Protein AF-A0A9P6NUN1-F1 (afdb_monomer_lite)

Sequence (145 aa):
MMLKIWYSKTQLQSEYQALCKEKAPLELRYNDKLDLITSLHKQALKLEKTLENFQSHLTNYAKAHPDQTQPLNITYNQLLKIEFDDPFWNDGVFTNNQEPWAIDLDTQHGMRQLAFLDRTHEEVHCLGWEARRSMRWAIASHMAL

Radius of gyration: 21.33 Å; chains: 1; bounding box: 52×23×65 Å

Structure (mmCIF, N/CA/C/O backbone):
data_AF-A0A9P6NUN1-F1
#
_entry.id   AF-A0A9P6NUN1-F1
#
loop_
_atom_site.group_PDB
_atom_site.id
_atom_site.type_symbol
_atom_site.label_atom_id
_atom_site.label_alt_id
_atom_site.label_comp_id
_atom_site.label_asym_id
_atom_site.label_entity_id
_atom_site.label_seq_id
_atom_site.pdbx_PDB_ins_code
_atom_site.Cartn_x
_atom_site.Cartn_y
_atom_site.Cartn_z
_atom_site.occupancy
_atom_site.B_iso_or_equiv
_atom_site.auth_seq_id
_atom_site.auth_comp_id
_atom_site.auth_asym_id
_atom_site.auth_atom_id
_atom_site.pdbx_PDB_model_num
ATOM 1 N N . MET A 1 1 ? -13.222 11.596 13.714 1.00 65.75 1 MET A N 1
ATOM 2 C CA . MET A 1 1 ? -12.063 10.725 14.037 1.00 65.75 1 MET A CA 1
ATOM 3 C C . MET A 1 1 ? -11.656 9.839 12.862 1.00 65.75 1 MET A C 1
ATOM 5 O O . MET A 1 1 ? -10.466 9.749 12.598 1.00 65.75 1 MET A O 1
ATOM 9 N N . MET A 1 2 ? -12.612 9.288 12.108 1.00 77.44 2 MET A N 1
ATOM 10 C CA . MET A 1 2 ? -12.382 8.419 10.941 1.00 77.44 2 MET A CA 1
ATOM 11 C C . MET A 1 2 ? -11.435 9.003 9.869 1.00 77.44 2 MET A C 1
ATOM 13 O O . MET A 1 2 ? -10.520 8.318 9.428 1.00 77.44 2 MET A O 1
ATOM 17 N N . LEU A 1 3 ? -11.545 10.301 9.548 1.00 83.56 3 LEU A N 1
ATOM 18 C CA . LEU A 1 3 ? -10.645 10.980 8.595 1.00 83.56 3 LEU A CA 1
ATOM 19 C C . LEU A 1 3 ? -9.161 10.960 9.006 1.00 83.56 3 LEU A C 1
ATOM 21 O O . LEU A 1 3 ? -8.293 10.909 8.143 1.00 83.56 3 LEU A O 1
ATOM 25 N N . LYS A 1 4 ? -8.853 10.988 10.312 1.00 87.06 4 LYS A N 1
ATOM 26 C CA . LYS A 1 4 ? -7.460 10.931 10.797 1.00 87.06 4 LYS A CA 1
ATOM 27 C C . LYS A 1 4 ? -6.859 9.539 10.593 1.00 87.06 4 LYS A C 1
ATOM 29 O O . LYS A 1 4 ? -5.689 9.421 10.236 1.00 87.06 4 LYS A O 1
ATOM 34 N N . ILE A 1 5 ? -7.667 8.494 10.788 1.00 86.56 5 ILE A N 1
ATOM 35 C CA . ILE A 1 5 ? -7.268 7.111 10.501 1.00 86.56 5 ILE A CA 1
ATOM 36 C C . ILE A 1 5 ? -7.026 6.955 9.004 1.00 86.56 5 ILE A C 1
ATOM 38 O O . ILE A 1 5 ? -5.967 6.487 8.608 1.00 86.56 5 ILE A O 1
ATOM 42 N N . TRP A 1 6 ? -7.968 7.411 8.178 1.00 88.12 6 TRP A N 1
ATOM 43 C CA . TRP A 1 6 ? -7.831 7.323 6.729 1.00 88.12 6 TRP A CA 1
ATOM 44 C C . TRP A 1 6 ? -6.586 8.066 6.220 1.00 88.12 6 TRP A C 1
ATOM 46 O O . TRP A 1 6 ? -5.773 7.479 5.518 1.00 88.12 6 TRP A O 1
ATOM 56 N N . TYR A 1 7 ? -6.357 9.306 6.662 1.00 89.81 7 TYR A N 1
ATOM 57 C CA . TYR A 1 7 ? -5.165 10.075 6.284 1.00 89.81 7 TYR A CA 1
ATOM 58 C C . TYR A 1 7 ? -3.847 9.410 6.722 1.00 89.81 7 TYR A C 1
ATOM 60 O O . TYR A 1 7 ? -2.878 9.366 5.969 1.00 89.81 7 TYR A O 1
ATOM 68 N N . SER A 1 8 ? -3.787 8.873 7.944 1.00 90.06 8 SER A N 1
ATOM 69 C CA . SER A 1 8 ? -2.582 8.165 8.405 1.00 90.06 8 SER A CA 1
ATOM 70 C C . SER A 1 8 ? -2.354 6.849 7.655 1.00 90.06 8 SER A C 1
ATOM 72 O O . SER A 1 8 ? -1.206 6.492 7.397 1.00 90.06 8 SER A O 1
ATOM 74 N N . LYS A 1 9 ? -3.424 6.164 7.238 1.00 90.69 9 LYS A N 1
ATOM 75 C CA . LYS A 1 9 ? -3.357 4.958 6.406 1.00 90.69 9 LYS A CA 1
ATOM 76 C C . LYS A 1 9 ? -2.870 5.256 4.985 1.00 90.69 9 LYS A C 1
ATOM 78 O O . LYS A 1 9 ? -2.004 4.542 4.486 1.00 90.69 9 LYS A O 1
ATOM 83 N N . THR A 1 10 ? -3.362 6.317 4.346 1.00 89.69 10 THR A N 1
ATOM 84 C CA . THR A 1 10 ? -2.881 6.723 3.013 1.00 89.69 10 THR A CA 1
ATOM 85 C C . THR A 1 10 ? -1.419 7.160 3.064 1.00 89.69 10 THR A C 1
ATOM 87 O O . THR A 1 10 ? -0.629 6.802 2.189 1.00 89.69 10 THR A O 1
ATOM 90 N N . GLN A 1 11 ? -1.014 7.846 4.138 1.00 91.69 11 GLN A N 1
ATOM 91 C CA . GLN A 1 11 ? 0.393 8.149 4.383 1.00 91.69 11 GLN A CA 1
ATOM 92 C C . GLN A 1 11 ? 1.226 6.865 4.526 1.00 91.69 11 GLN A C 1
ATOM 94 O O . GLN A 1 11 ? 2.241 6.731 3.843 1.00 91.69 11 GLN A O 1
ATOM 99 N N . LEU A 1 12 ? 0.779 5.896 5.331 1.00 91.88 12 LEU A N 1
ATOM 100 C CA . LEU A 1 12 ? 1.437 4.593 5.480 1.00 91.88 12 LEU A CA 1
ATOM 101 C C . LEU A 1 12 ? 1.611 3.878 4.129 1.00 91.88 12 LEU A C 1
ATOM 103 O O . LEU A 1 12 ? 2.690 3.360 3.841 1.00 91.88 12 LEU A O 1
ATOM 107 N N . GLN A 1 13 ? 0.581 3.897 3.279 1.00 90.38 13 GLN A N 1
ATOM 108 C CA . GLN A 1 13 ? 0.627 3.306 1.939 1.00 90.38 13 GLN A CA 1
ATOM 109 C C . GLN A 1 13 ? 1.685 3.965 1.053 1.00 90.38 13 GLN A C 1
ATOM 111 O O . GLN A 1 13 ? 2.431 3.274 0.360 1.00 90.38 13 GLN A O 1
ATOM 116 N N . SER A 1 14 ? 1.781 5.296 1.093 1.00 89.75 14 SER A N 1
ATOM 117 C CA . SER A 1 14 ? 2.767 6.035 0.300 1.00 89.75 14 SER A CA 1
ATOM 118 C C . SER A 1 14 ? 4.211 5.709 0.703 1.00 89.75 14 SER A C 1
ATOM 120 O O . SER A 1 14 ? 5.062 5.512 -0.166 1.00 89.75 14 SER A O 1
ATOM 122 N N . GLU A 1 15 ? 4.485 5.573 2.005 1.00 90.38 15 GLU A N 1
ATOM 123 C CA . GLU A 1 15 ? 5.814 5.210 2.511 1.00 90.38 15 GLU A CA 1
ATOM 124 C C . GLU A 1 15 ? 6.160 3.754 2.183 1.00 90.38 15 GLU A C 1
ATOM 126 O O . GLU A 1 15 ? 7.279 3.462 1.764 1.00 90.38 15 GLU A O 1
ATOM 131 N N . TYR A 1 16 ? 5.188 2.843 2.299 1.00 90.06 16 TYR A N 1
ATOM 132 C CA . TYR A 1 16 ? 5.353 1.446 1.901 1.00 90.06 16 TYR A CA 1
ATOM 133 C C . TYR A 1 16 ? 5.679 1.322 0.402 1.00 90.06 16 TYR A C 1
ATOM 135 O O . TYR A 1 16 ? 6.630 0.640 0.021 1.00 90.06 16 TYR A O 1
ATOM 143 N N . GLN A 1 17 ? 4.965 2.052 -0.461 1.00 87.56 17 GLN A N 1
ATOM 144 C CA . GLN A 1 17 ? 5.256 2.097 -1.899 1.00 87.56 17 GLN A CA 1
ATOM 145 C C . GLN A 1 17 ? 6.652 2.650 -2.202 1.00 87.56 17 GLN A C 1
ATOM 147 O O . GLN A 1 17 ? 7.332 2.136 -3.092 1.00 87.56 17 GLN A O 1
ATOM 152 N N . ALA A 1 18 ? 7.085 3.692 -1.486 1.00 86.44 18 ALA A N 1
ATOM 153 C CA . ALA A 1 18 ? 8.424 4.255 -1.639 1.00 86.44 18 ALA A CA 1
ATOM 154 C C . ALA A 1 18 ? 9.510 3.229 -1.276 1.00 86.44 18 ALA A C 1
ATOM 156 O O . ALA A 1 18 ? 10.456 3.052 -2.046 1.00 86.44 18 ALA A O 1
ATOM 157 N N . LEU A 1 19 ? 9.322 2.494 -0.175 1.00 85.88 19 LEU A N 1
ATOM 158 C CA . LEU A 1 19 ? 10.212 1.412 0.254 1.00 85.88 19 LEU A CA 1
ATOM 159 C C . LEU A 1 19 ? 10.315 0.305 -0.808 1.00 85.88 19 LEU A C 1
ATOM 161 O O . LEU A 1 19 ? 11.412 -0.117 -1.173 1.00 85.88 19 LEU A O 1
ATOM 165 N N . CYS A 1 20 ? 9.184 -0.149 -1.352 1.00 82.19 20 CYS A N 1
ATOM 166 C CA . CYS A 1 20 ? 9.165 -1.178 -2.394 1.00 82.19 20 CYS A CA 1
ATOM 167 C C . CYS A 1 20 ? 9.870 -0.725 -3.682 1.00 82.19 20 CYS A C 1
ATOM 169 O O . CYS A 1 20 ? 10.609 -1.506 -4.283 1.00 82.19 20 CYS A O 1
ATOM 171 N N . LYS A 1 21 ? 9.685 0.537 -4.091 1.00 80.31 21 LYS A N 1
ATOM 172 C CA . LYS A 1 21 ? 10.355 1.110 -5.270 1.00 80.31 21 LYS A CA 1
ATOM 173 C C . LYS A 1 21 ? 11.863 1.228 -5.091 1.00 80.31 21 LYS A C 1
ATOM 175 O O . LYS A 1 21 ? 12.583 1.026 -6.059 1.00 80.31 21 LYS A O 1
ATOM 180 N N . GLU A 1 22 ? 12.344 1.533 -3.888 1.00 76.00 22 GLU A N 1
ATOM 181 C CA . GLU A 1 22 ? 13.782 1.605 -3.592 1.00 76.00 22 GLU A CA 1
ATOM 182 C C . GLU A 1 22 ? 14.418 0.215 -3.436 1.00 76.00 22 GLU A C 1
ATOM 184 O O . GLU A 1 22 ? 15.593 0.027 -3.747 1.00 76.00 22 GLU A O 1
ATOM 189 N N . LYS A 1 23 ? 13.626 -0.793 -3.050 1.00 71.75 23 LYS A N 1
ATOM 190 C CA . LYS A 1 23 ? 14.043 -2.200 -3.055 1.00 71.75 23 LYS A CA 1
ATOM 191 C C . LYS A 1 23 ? 14.192 -2.763 -4.478 1.00 71.75 23 LYS A C 1
ATOM 193 O O . LYS A 1 23 ? 15.087 -3.563 -4.716 1.00 71.75 23 LYS A O 1
ATOM 198 N N . ALA A 1 24 ? 13.358 -2.353 -5.434 1.00 64.00 24 ALA A N 1
ATOM 199 C CA . ALA A 1 24 ? 13.410 -2.842 -6.819 1.00 64.00 24 ALA A CA 1
ATOM 200 C C . ALA A 1 24 ? 14.789 -2.701 -7.526 1.00 64.00 24 ALA A C 1
ATOM 202 O O . ALA A 1 24 ? 15.227 -3.663 -8.154 1.00 64.00 24 ALA A O 1
ATOM 203 N N . PRO A 1 25 ? 15.532 -1.578 -7.419 1.00 57.41 25 PRO A N 1
ATOM 204 C CA . PRO A 1 25 ? 16.860 -1.434 -8.025 1.00 57.41 25 PRO A CA 1
ATOM 205 C C . PRO A 1 25 ? 17.987 -2.216 -7.324 1.00 57.41 25 PRO A C 1
ATOM 207 O O . PRO A 1 25 ? 19.129 -2.148 -7.790 1.00 57.41 25 PRO A O 1
ATOM 210 N N . LEU A 1 26 ? 17.710 -2.975 -6.251 1.00 56.03 26 LEU A N 1
ATOM 211 C CA . LEU A 1 26 ? 18.709 -3.821 -5.575 1.00 56.03 26 LEU A CA 1
ATOM 212 C C . LEU A 1 26 ? 19.337 -4.878 -6.496 1.00 56.03 26 LEU A C 1
ATOM 214 O O . LEU A 1 26 ? 20.418 -5.367 -6.180 1.00 56.03 26 LEU A O 1
ATOM 218 N N . GLU A 1 27 ? 18.717 -5.204 -7.633 1.00 54.19 27 GLU A N 1
ATOM 219 C CA . GLU A 1 27 ? 19.277 -6.177 -8.582 1.00 54.19 27 GLU A CA 1
ATOM 220 C C . GLU A 1 27 ? 20.327 -5.591 -9.546 1.00 54.19 27 GLU A C 1
ATOM 222 O O . GLU A 1 27 ? 21.018 -6.351 -10.220 1.00 54.19 27 GLU A O 1
ATOM 227 N N . LEU A 1 28 ? 20.505 -4.261 -9.612 1.00 53.03 28 LEU A N 1
ATOM 228 C CA . LEU A 1 28 ? 21.264 -3.619 -10.704 1.00 53.03 28 LEU A CA 1
ATOM 229 C C . LEU A 1 28 ? 22.411 -2.678 -10.285 1.00 53.03 28 LEU A C 1
ATOM 231 O O . LEU A 1 28 ? 23.196 -2.281 -11.147 1.00 53.03 28 LEU A O 1
ATOM 235 N N . ARG A 1 29 ? 22.566 -2.306 -9.004 1.00 57.50 29 ARG A N 1
ATOM 236 C CA . ARG A 1 29 ? 23.590 -1.325 -8.567 1.00 57.50 29 ARG A CA 1
ATOM 237 C C . ARG A 1 29 ? 24.505 -1.865 -7.462 1.00 57.50 29 ARG A C 1
ATOM 239 O O . ARG A 1 29 ? 24.129 -1.912 -6.298 1.00 57.50 29 ARG A O 1
ATOM 246 N N . TYR A 1 30 ? 25.741 -2.213 -7.827 1.00 56.84 30 TYR A N 1
ATOM 247 C CA . TYR A 1 30 ? 26.748 -2.768 -6.906 1.00 56.84 30 TYR A CA 1
ATOM 248 C C . TYR A 1 30 ? 27.621 -1.718 -6.187 1.00 56.84 30 TYR A C 1
ATOM 250 O O . TYR A 1 30 ? 28.288 -2.058 -5.212 1.00 56.84 30 TYR A O 1
ATOM 258 N N . ASN A 1 31 ? 27.627 -0.456 -6.634 1.00 60.31 31 ASN A N 1
ATOM 259 C CA . ASN A 1 31 ? 28.710 0.474 -6.276 1.00 60.31 31 ASN A CA 1
ATOM 260 C C . ASN A 1 31 ? 28.483 1.295 -4.985 1.00 60.31 31 ASN A C 1
ATOM 262 O O . ASN A 1 31 ? 29.466 1.641 -4.341 1.00 60.31 31 ASN A O 1
ATOM 266 N N . ASP A 1 32 ? 27.236 1.500 -4.530 1.00 65.12 32 ASP A N 1
ATOM 267 C CA . ASP A 1 32 ? 26.911 2.413 -3.407 1.00 65.12 32 ASP A CA 1
ATOM 268 C C . ASP A 1 32 ? 26.111 1.717 -2.283 1.00 65.12 32 ASP A C 1
ATOM 270 O O . ASP A 1 32 ? 25.072 2.185 -1.815 1.00 65.12 32 ASP A O 1
ATOM 274 N N . LYS A 1 33 ? 26.568 0.533 -1.862 1.00 73.69 33 LYS A N 1
ATOM 275 C CA . LYS A 1 33 ? 25.822 -0.347 -0.941 1.00 73.69 33 LYS A CA 1
ATOM 276 C C . LYS A 1 33 ? 25.577 0.264 0.449 1.00 73.69 33 LYS A C 1
ATOM 278 O O . LYS A 1 33 ? 24.553 -0.026 1.059 1.00 73.69 33 LYS A O 1
ATOM 283 N N . LEU A 1 34 ? 26.504 1.077 0.965 1.00 78.62 34 LEU A N 1
ATOM 284 C CA . LEU A 1 34 ? 26.391 1.686 2.298 1.00 78.62 34 LEU A CA 1
ATOM 285 C C . LEU A 1 34 ? 25.315 2.773 2.337 1.00 78.62 34 LEU A C 1
ATOM 287 O O . LEU A 1 34 ? 24.420 2.697 3.176 1.00 78.62 34 LEU A O 1
ATOM 291 N N . ASP A 1 35 ? 25.354 3.719 1.399 1.00 80.31 35 ASP A N 1
ATOM 292 C CA . ASP A 1 35 ? 24.368 4.800 1.312 1.00 80.31 35 ASP A CA 1
ATOM 293 C C . ASP A 1 35 ? 22.957 4.236 1.125 1.00 80.31 35 ASP A C 1
ATOM 295 O O . ASP A 1 35 ? 22.031 4.643 1.827 1.00 80.31 35 ASP A O 1
ATOM 299 N N . LEU A 1 36 ? 22.818 3.202 0.291 1.00 77.81 36 LEU A N 1
ATOM 300 C CA . LEU A 1 36 ? 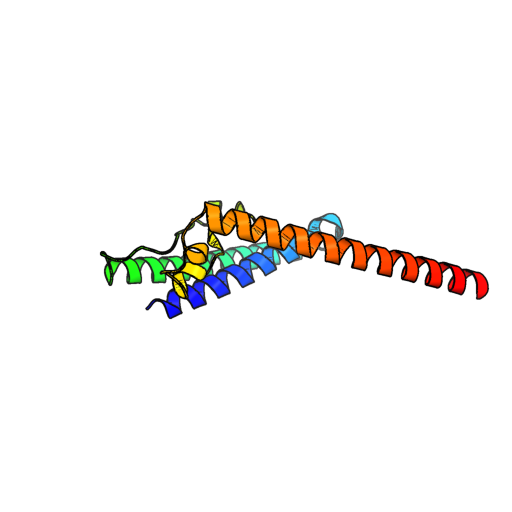21.561 2.481 0.099 1.00 77.81 36 LEU A CA 1
ATOM 301 C C . LEU A 1 36 ? 21.060 1.778 1.372 1.00 77.81 36 LEU A C 1
ATOM 303 O O . LEU A 1 36 ? 19.879 1.826 1.699 1.00 77.81 36 LEU A O 1
ATOM 307 N N . ILE A 1 37 ? 21.938 1.111 2.126 1.00 82.25 37 ILE A N 1
ATOM 308 C CA . ILE A 1 37 ? 21.538 0.496 3.403 1.00 82.25 37 ILE A CA 1
ATOM 309 C C . ILE A 1 37 ? 21.073 1.579 4.383 1.00 82.25 37 ILE A C 1
ATOM 311 O O . ILE A 1 37 ? 20.079 1.386 5.085 1.00 82.25 37 ILE A O 1
ATOM 315 N N . THR A 1 38 ? 21.754 2.726 4.426 1.00 85.69 38 THR A N 1
ATOM 316 C CA . THR A 1 38 ? 21.359 3.827 5.314 1.00 85.69 38 THR A CA 1
ATOM 317 C C . THR A 1 38 ? 20.037 4.474 4.901 1.00 85.69 38 THR A C 1
ATOM 319 O O . THR A 1 38 ? 19.228 4.795 5.775 1.00 85.69 38 THR A O 1
ATOM 322 N N . SER A 1 39 ? 19.765 4.621 3.600 1.00 83.81 39 SER A N 1
ATOM 323 C CA . SER A 1 39 ? 18.491 5.146 3.101 1.00 83.81 39 SER A CA 1
ATOM 324 C C . SER A 1 39 ? 17.342 4.180 3.379 1.00 83.81 39 SER A C 1
ATOM 326 O O . SER A 1 39 ? 16.330 4.604 3.941 1.00 83.81 39 SER A O 1
ATOM 328 N N . LEU A 1 40 ? 17.531 2.880 3.130 1.00 84.88 40 LEU A N 1
ATOM 329 C CA . LEU A 1 40 ? 16.553 1.841 3.467 1.00 84.88 40 LEU A CA 1
ATOM 330 C C . LEU A 1 40 ? 16.254 1.805 4.968 1.00 84.88 40 LEU A C 1
ATOM 332 O O . LEU A 1 40 ? 15.092 1.733 5.362 1.00 84.88 40 LEU A O 1
ATOM 336 N N . HIS A 1 41 ? 17.277 1.912 5.820 1.00 87.19 41 HIS A N 1
ATOM 337 C CA . HIS A 1 41 ? 17.086 1.975 7.271 1.00 87.19 41 HIS A CA 1
ATOM 338 C C . HIS A 1 41 ? 16.274 3.219 7.662 1.00 87.19 41 HIS A C 1
ATOM 340 O O . HIS A 1 41 ? 15.308 3.129 8.420 1.00 87.19 41 HIS A O 1
ATOM 346 N N . LYS A 1 42 ? 16.613 4.388 7.108 1.00 89.56 42 LYS A N 1
ATOM 347 C CA . LYS A 1 42 ? 15.879 5.637 7.354 1.00 89.56 42 LYS A CA 1
ATOM 348 C C . LYS A 1 42 ? 14.413 5.532 6.926 1.00 89.56 42 LYS A C 1
ATOM 350 O O . LYS A 1 42 ? 13.539 6.033 7.633 1.00 89.56 42 LYS A O 1
ATOM 355 N N . GLN A 1 43 ? 14.139 4.889 5.794 1.00 87.12 43 GLN A N 1
ATOM 356 C CA . GLN A 1 43 ? 12.777 4.646 5.325 1.00 87.12 43 GLN A CA 1
ATOM 357 C C . GLN A 1 43 ? 12.027 3.643 6.204 1.00 87.12 43 GLN A C 1
ATOM 359 O O . GLN A 1 43 ? 10.870 3.891 6.528 1.00 87.12 43 GLN A O 1
ATOM 364 N N . ALA A 1 44 ? 12.676 2.567 6.655 1.00 89.50 44 ALA A N 1
ATOM 365 C CA . ALA A 1 44 ? 12.081 1.600 7.578 1.00 89.50 44 ALA A CA 1
ATOM 366 C C . ALA A 1 44 ? 11.650 2.265 8.898 1.00 89.50 44 ALA A C 1
ATOM 368 O O . ALA A 1 44 ? 10.508 2.105 9.319 1.00 89.50 44 ALA A O 1
ATOM 369 N N . LEU A 1 45 ? 12.510 3.104 9.487 1.00 91.12 45 LEU A N 1
ATOM 370 C CA . LEU A 1 45 ? 12.176 3.882 10.691 1.00 91.12 45 LEU A CA 1
ATOM 371 C C . LEU A 1 45 ? 11.013 4.851 10.452 1.00 91.12 45 LEU A C 1
ATOM 373 O O . LEU A 1 45 ? 10.158 5.054 11.315 1.00 91.12 45 LEU A O 1
ATOM 377 N N . LYS A 1 46 ? 10.973 5.474 9.271 1.00 92.75 46 LYS A N 1
ATOM 378 C CA . LYS A 1 46 ? 9.872 6.359 8.885 1.00 92.75 46 LYS A CA 1
ATOM 379 C C . LYS A 1 46 ? 8.560 5.580 8.767 1.00 92.75 46 LYS A C 1
ATOM 381 O O . LYS A 1 46 ? 7.547 6.051 9.282 1.00 92.75 46 LYS A O 1
ATOM 386 N N . LEU A 1 47 ? 8.596 4.398 8.149 1.00 92.75 47 LEU A N 1
ATOM 387 C CA . LEU A 1 47 ? 7.451 3.504 7.997 1.00 92.75 47 LEU A CA 1
ATOM 388 C C . LEU A 1 47 ? 6.916 3.052 9.360 1.00 92.75 47 LEU A C 1
ATOM 390 O O . LEU A 1 47 ? 5.716 3.152 9.611 1.00 92.75 47 LEU A O 1
ATOM 394 N N . GLU A 1 48 ? 7.806 2.627 10.257 1.00 93.44 48 GLU A N 1
ATOM 395 C CA . GLU A 1 48 ? 7.471 2.231 11.627 1.00 93.44 48 GLU A CA 1
ATOM 396 C C . GLU A 1 48 ? 6.777 3.373 12.379 1.00 93.44 48 GLU A C 1
ATOM 398 O O . GLU A 1 48 ? 5.669 3.201 12.883 1.00 93.44 48 GLU A O 1
ATOM 403 N N . LYS A 1 49 ? 7.328 4.590 12.317 1.00 94.31 49 LYS A N 1
ATOM 404 C CA . LYS A 1 49 ? 6.707 5.775 12.926 1.00 94.31 49 LYS A CA 1
ATOM 405 C C . LYS A 1 49 ? 5.324 6.095 12.346 1.00 94.31 49 LYS A C 1
ATOM 407 O O . LYS A 1 49 ? 4.412 6.488 13.075 1.00 94.31 49 LYS A O 1
ATOM 412 N N . THR A 1 50 ? 5.142 5.967 11.030 1.00 93.12 50 THR A N 1
ATOM 413 C CA . THR A 1 50 ? 3.817 6.171 10.415 1.00 93.12 50 THR A CA 1
ATOM 414 C C . THR A 1 50 ? 2.821 5.085 10.812 1.00 93.12 50 THR A C 1
ATOM 416 O O . THR A 1 50 ? 1.644 5.391 11.009 1.00 93.12 50 THR A O 1
ATOM 419 N N . LEU A 1 51 ? 3.288 3.848 10.999 1.00 94.31 51 LEU A N 1
ATOM 420 C CA . LEU A 1 51 ? 2.467 2.737 11.467 1.00 94.31 51 LEU A CA 1
ATOM 421 C C . LEU A 1 51 ? 2.018 2.950 12.915 1.00 94.31 51 LEU A C 1
ATOM 423 O O . LEU A 1 51 ? 0.836 2.791 13.209 1.00 94.31 51 LEU A O 1
ATOM 427 N N . GLU A 1 52 ? 2.919 3.372 13.799 1.00 94.56 52 GLU A N 1
ATOM 428 C CA . GLU A 1 52 ? 2.590 3.707 15.189 1.00 94.56 52 GLU A CA 1
ATOM 429 C C . GLU A 1 52 ? 1.531 4.814 15.271 1.00 94.56 52 GLU A C 1
ATOM 431 O O .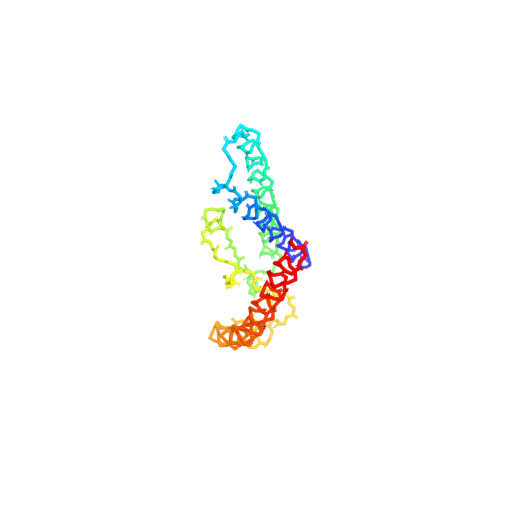 GLU A 1 52 ? 0.566 4.708 16.031 1.00 94.56 52 GLU A O 1
ATOM 436 N N . ASN A 1 53 ? 1.656 5.858 14.444 1.00 93.75 53 ASN A N 1
ATOM 437 C CA . ASN A 1 53 ? 0.651 6.920 14.361 1.00 93.75 53 ASN A CA 1
ATOM 438 C C . ASN A 1 53 ? -0.718 6.380 13.923 1.00 93.75 53 ASN A C 1
ATOM 440 O O . ASN A 1 53 ? -1.738 6.717 14.529 1.00 93.75 53 ASN A O 1
ATOM 444 N N . PHE 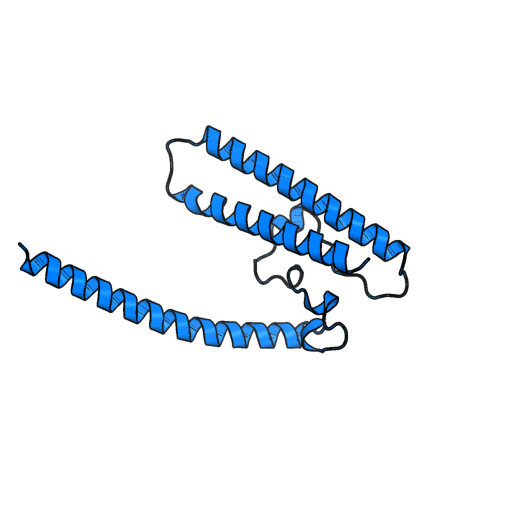A 1 54 ? -0.749 5.524 12.899 1.00 92.81 54 PHE A N 1
ATOM 445 C CA . PHE A 1 54 ? -1.975 4.868 12.444 1.00 92.81 54 PHE A CA 1
ATOM 446 C C . PHE A 1 54 ? -2.602 4.004 13.550 1.00 92.81 54 PHE A C 1
ATOM 448 O O . PHE A 1 54 ? -3.783 4.163 13.865 1.00 92.81 54 PHE A O 1
ATOM 455 N N . GLN A 1 55 ? -1.811 3.158 14.213 1.00 93.38 55 GLN A N 1
ATOM 456 C CA . GLN A 1 55 ? -2.263 2.309 15.321 1.00 93.38 55 GLN A CA 1
ATOM 457 C C . GLN A 1 55 ? -2.765 3.134 16.518 1.00 93.38 55 GLN A C 1
ATOM 459 O O . GLN A 1 55 ? -3.779 2.801 17.137 1.00 93.38 55 GLN A O 1
ATOM 464 N N . SER A 1 56 ? -2.117 4.260 16.820 1.00 93.19 56 SER A N 1
ATOM 465 C CA . SER A 1 56 ? -2.576 5.216 17.833 1.00 93.19 56 SER A CA 1
ATOM 466 C C . SER A 1 56 ? -3.936 5.819 17.465 1.00 93.19 56 SER A C 1
ATOM 468 O O . SER A 1 56 ? -4.841 5.912 18.297 1.00 93.19 56 SER A O 1
ATOM 470 N N . HIS A 1 57 ? -4.148 6.190 16.202 1.00 90.56 57 HIS A N 1
ATOM 471 C CA . HIS A 1 57 ? -5.453 6.673 15.750 1.00 90.56 57 HIS A CA 1
ATOM 472 C C . HIS A 1 57 ? -6.534 5.587 15.791 1.00 90.56 57 HIS A C 1
ATOM 474 O O . HIS A 1 57 ? -7.650 5.886 16.221 1.00 90.56 57 HIS A O 1
ATOM 480 N N . LEU A 1 58 ? -6.205 4.342 15.431 1.00 89.56 58 LEU A N 1
ATOM 481 C CA . LEU A 1 58 ? -7.117 3.202 15.550 1.00 89.56 58 LEU A CA 1
ATOM 482 C C . LEU A 1 58 ? -7.526 2.942 16.999 1.00 89.56 58 LEU A C 1
ATOM 484 O O . LEU A 1 58 ? -8.712 2.854 17.295 1.00 89.56 58 LEU A O 1
ATOM 488 N N . THR A 1 59 ? -6.566 2.865 17.920 1.00 89.88 59 THR A N 1
ATOM 489 C CA . THR A 1 59 ? -6.854 2.605 19.341 1.00 89.88 59 THR A CA 1
ATOM 490 C C . THR A 1 59 ? -7.693 3.714 19.974 1.00 89.88 59 THR A C 1
ATOM 492 O O . THR A 1 59 ? -8.606 3.430 20.749 1.00 89.88 59 THR A O 1
ATOM 495 N N . ASN A 1 60 ? -7.439 4.977 19.623 1.00 90.25 60 ASN A N 1
ATOM 496 C CA . ASN A 1 60 ? -8.256 6.103 20.077 1.00 90.25 60 ASN A CA 1
ATOM 497 C C . ASN A 1 60 ? -9.688 6.045 19.530 1.00 90.25 60 ASN A C 1
ATOM 499 O O . ASN A 1 60 ? -10.634 6.351 20.253 1.00 90.25 60 ASN A O 1
ATOM 503 N N . TYR A 1 61 ? -9.858 5.630 18.275 1.00 86.56 61 TYR A N 1
ATOM 504 C CA . TYR A 1 61 ? -11.176 5.453 17.669 1.00 86.56 61 TYR A CA 1
ATOM 505 C C . TYR A 1 61 ? -11.942 4.276 18.276 1.00 86.56 61 TYR A C 1
ATOM 507 O O . TYR A 1 61 ? -13.100 4.449 18.642 1.00 86.56 61 TYR A O 1
ATOM 515 N N . ALA A 1 62 ? -11.285 3.132 18.482 1.00 87.81 62 ALA A N 1
ATOM 516 C CA . ALA A 1 62 ? -11.882 1.961 19.119 1.00 87.81 62 ALA A CA 1
ATOM 517 C C . ALA A 1 62 ? -12.394 2.270 20.534 1.00 87.81 62 ALA A C 1
ATOM 519 O O . ALA A 1 62 ? -13.473 1.830 20.917 1.00 87.81 62 ALA A O 1
ATOM 520 N N . LYS A 1 63 ? -11.656 3.090 21.296 1.00 88.44 63 LYS A N 1
ATOM 521 C CA . LYS A 1 63 ? -12.094 3.572 22.617 1.00 88.44 63 LYS A CA 1
ATOM 522 C C . LYS A 1 63 ? -13.302 4.507 22.544 1.00 88.44 63 LYS A C 1
ATOM 524 O O . LYS A 1 63 ? -14.147 4.466 23.429 1.00 88.44 63 LYS A O 1
ATOM 529 N N . ALA A 1 64 ? -13.361 5.373 21.532 1.00 88.12 64 ALA A N 1
ATOM 530 C CA . ALA A 1 64 ? -14.450 6.334 21.366 1.00 88.12 64 ALA A CA 1
ATOM 531 C C . ALA A 1 64 ? -15.729 5.700 20.790 1.00 88.12 64 ALA A C 1
ATOM 533 O O . ALA A 1 64 ? -16.822 6.212 21.028 1.00 88.12 64 ALA A O 1
ATOM 534 N N . HIS A 1 65 ? -15.596 4.605 20.037 1.00 83.62 65 HIS A N 1
ATOM 535 C CA . HIS A 1 65 ? -16.687 3.950 19.317 1.00 83.62 65 HIS A CA 1
ATOM 536 C C . HIS A 1 65 ? -16.604 2.417 19.440 1.00 83.62 65 HIS A C 1
ATOM 538 O O . HIS A 1 65 ? -16.314 1.744 18.449 1.00 83.62 65 HIS A O 1
ATOM 544 N N . PRO A 1 66 ? -16.853 1.847 20.633 1.00 83.69 66 PRO A N 1
ATOM 545 C CA . PRO A 1 66 ? -16.726 0.406 20.867 1.00 83.69 66 PRO A CA 1
ATOM 546 C C . PRO A 1 66 ? -17.749 -0.431 20.084 1.00 83.69 66 PRO A C 1
ATOM 548 O O . PRO A 1 66 ? -17.437 -1.548 19.685 1.00 83.69 66 PRO A O 1
ATOM 551 N N . ASP A 1 67 ? -18.933 0.122 19.808 1.00 81.69 67 ASP A N 1
ATOM 552 C CA . ASP A 1 67 ? -20.035 -0.591 19.144 1.00 81.69 67 ASP A CA 1
ATOM 553 C C . ASP A 1 67 ? -19.923 -0.608 17.606 1.00 81.69 67 ASP A C 1
ATOM 555 O O . ASP A 1 67 ? -20.765 -1.187 16.921 1.00 81.69 67 ASP A O 1
ATOM 559 N N . GLN A 1 68 ? -18.912 0.060 17.038 1.00 74.38 68 GLN A N 1
ATOM 560 C CA . GLN A 1 68 ? -18.715 0.160 15.590 1.00 74.38 68 GLN A CA 1
ATOM 561 C C . GLN A 1 68 ? -17.698 -0.865 15.078 1.00 74.38 68 GLN A C 1
ATOM 563 O O . GLN A 1 68 ? -16.721 -1.192 15.756 1.00 74.38 68 GLN A O 1
ATOM 568 N N . THR A 1 69 ? -17.895 -1.318 13.835 1.00 74.12 69 THR A N 1
ATOM 569 C CA . THR A 1 69 ? -16.930 -2.157 13.115 1.00 74.12 69 THR A CA 1
ATOM 570 C C . THR A 1 69 ? -15.589 -1.437 13.015 1.00 74.12 69 THR A C 1
ATOM 572 O O . THR A 1 69 ? -15.491 -0.348 12.448 1.00 74.12 69 THR A O 1
ATOM 575 N N . GLN A 1 70 ? -14.550 -2.049 13.577 1.00 78.00 70 GLN A N 1
ATOM 576 C CA . GLN A 1 70 ? -13.220 -1.456 13.616 1.00 78.00 70 GLN A CA 1
ATOM 577 C C . GLN A 1 70 ? -12.489 -1.677 12.286 1.00 78.00 70 GLN A C 1
ATOM 579 O O . GLN A 1 70 ? -12.553 -2.779 11.733 1.00 78.00 70 GLN A O 1
ATOM 584 N N . PRO A 1 71 ? -11.758 -0.672 11.774 1.00 80.31 71 PRO A N 1
ATOM 585 C CA . PRO A 1 71 ? -10.873 -0.872 10.636 1.00 80.31 71 PRO A CA 1
ATOM 586 C C . PRO A 1 71 ? -9.785 -1.911 10.945 1.00 80.31 71 PRO A C 1
ATOM 588 O O . PRO A 1 71 ? -9.360 -2.057 12.094 1.00 80.31 71 PRO A O 1
ATOM 591 N N . LEU A 1 72 ? -9.306 -2.605 9.908 1.00 83.44 72 LEU A N 1
ATOM 592 C CA . LEU A 1 72 ? -8.276 -3.635 10.047 1.00 83.44 72 LEU A CA 1
ATOM 593 C C . LEU A 1 72 ? -6.982 -3.041 10.632 1.00 83.44 72 LEU A C 1
ATOM 595 O O . LEU A 1 72 ? -6.482 -2.019 10.156 1.00 83.44 72 LEU A O 1
ATOM 599 N N . ASN A 1 73 ? -6.429 -3.703 11.647 1.00 87.31 73 ASN A N 1
ATOM 600 C CA . ASN A 1 73 ? -5.121 -3.378 12.209 1.00 87.31 73 ASN A CA 1
ATOM 601 C C . ASN A 1 73 ? -4.054 -4.323 11.639 1.00 87.31 73 ASN A C 1
ATOM 603 O O . ASN A 1 73 ? -4.335 -5.490 11.373 1.00 87.31 73 ASN A O 1
ATOM 607 N N . ILE A 1 74 ? -2.827 -3.829 11.491 1.00 91.75 74 ILE A N 1
ATOM 608 C CA . ILE A 1 74 ? -1.692 -4.590 10.979 1.00 91.75 74 ILE A CA 1
ATOM 609 C C . ILE A 1 74 ? -0.445 -4.325 11.822 1.00 91.75 74 ILE A C 1
ATOM 611 O O . ILE A 1 74 ? -0.184 -3.200 12.252 1.00 91.75 74 ILE A O 1
ATOM 615 N N . THR A 1 75 ? 0.338 -5.372 12.065 1.00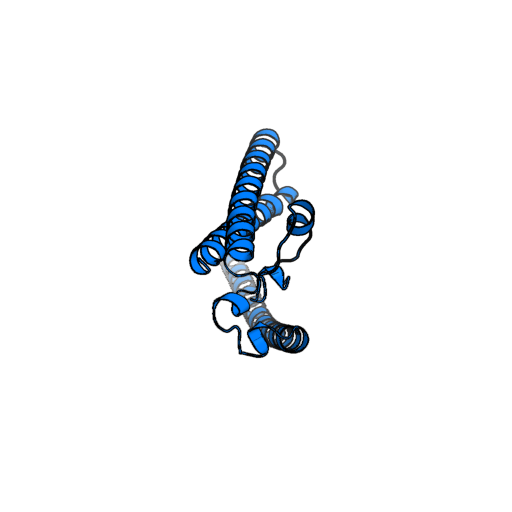 92.12 75 THR A N 1
ATOM 616 C CA . THR A 1 75 ? 1.652 -5.270 12.716 1.00 92.12 75 THR A CA 1
ATOM 617 C C . THR A 1 75 ? 2.727 -4.978 11.674 1.00 92.12 75 THR A C 1
ATOM 619 O O . THR A 1 75 ? 2.599 -5.398 10.528 1.00 92.12 75 THR A O 1
ATOM 622 N N . TYR A 1 76 ? 3.845 -4.367 12.068 1.00 89.94 76 TYR A N 1
ATOM 623 C CA . TYR A 1 76 ? 4.971 -4.098 11.167 1.00 89.94 76 TYR A CA 1
ATOM 624 C C . TYR A 1 76 ? 5.437 -5.346 10.389 1.00 89.94 76 TYR A C 1
ATOM 626 O O . TYR A 1 76 ? 5.566 -5.325 9.170 1.00 89.94 76 TYR A O 1
ATOM 634 N N . ASN A 1 77 ? 5.577 -6.487 11.072 1.00 90.06 77 ASN A N 1
ATOM 635 C CA . ASN A 1 77 ? 5.966 -7.752 10.436 1.00 90.06 77 ASN A CA 1
ATOM 636 C C . ASN A 1 77 ? 4.935 -8.292 9.433 1.00 90.06 77 ASN A C 1
ATOM 638 O O . ASN A 1 77 ? 5.306 -9.025 8.520 1.00 90.06 77 ASN A O 1
ATOM 642 N N . GLN A 1 78 ? 3.650 -7.986 9.625 1.00 91.75 78 GLN A N 1
ATOM 643 C CA . GLN A 1 78 ? 2.596 -8.342 8.673 1.00 91.75 78 GLN A CA 1
ATOM 644 C C . GLN A 1 78 ? 2.627 -7.375 7.488 1.00 91.75 78 GLN A C 1
ATOM 646 O O . GLN A 1 78 ? 2.602 -7.824 6.350 1.00 91.75 78 GLN A O 1
ATOM 651 N N . LEU A 1 79 ? 2.794 -6.075 7.748 1.00 90.88 79 LEU A N 1
ATOM 652 C CA . LEU A 1 79 ? 2.904 -5.031 6.728 1.00 90.88 79 LEU A CA 1
ATOM 653 C C . LEU A 1 79 ? 4.026 -5.316 5.720 1.00 90.88 79 LEU A C 1
ATOM 655 O O . LEU A 1 79 ? 3.854 -5.112 4.526 1.00 90.88 79 LEU A O 1
ATOM 659 N N . LEU A 1 80 ? 5.164 -5.844 6.173 1.00 88.75 80 LEU A N 1
ATOM 660 C CA . LEU A 1 80 ? 6.266 -6.214 5.278 1.00 88.75 80 LEU A CA 1
ATOM 661 C C . LEU A 1 80 ? 5.984 -7.443 4.393 1.00 88.75 80 LEU A C 1
ATOM 663 O O . LEU A 1 80 ? 6.763 -7.713 3.481 1.00 88.75 80 LEU A O 1
ATOM 667 N N . LYS A 1 81 ? 4.924 -8.206 4.678 1.00 89.38 81 LYS A N 1
ATOM 668 C CA . LYS A 1 81 ? 4.570 -9.449 3.975 1.00 89.38 81 LYS A CA 1
ATOM 669 C C . LYS A 1 81 ? 3.344 -9.320 3.082 1.00 89.38 81 LYS A C 1
ATOM 671 O O . LYS A 1 81 ? 3.166 -10.176 2.223 1.00 89.38 81 LYS A O 1
ATOM 676 N N . ILE A 1 82 ? 2.495 -8.321 3.316 1.00 89.44 82 ILE A N 1
ATOM 677 C CA . ILE A 1 82 ? 1.296 -8.133 2.502 1.00 89.44 82 ILE A CA 1
ATOM 678 C C . ILE A 1 82 ? 1.669 -7.690 1.091 1.00 89.44 82 ILE A C 1
ATOM 680 O O . ILE A 1 82 ? 2.653 -6.978 0.888 1.00 89.44 82 ILE A O 1
ATOM 684 N N . GLU A 1 83 ? 0.866 -8.114 0.126 1.00 84.94 83 GLU A N 1
ATOM 685 C CA . GLU A 1 83 ? 0.971 -7.667 -1.257 1.00 84.94 83 GLU A CA 1
ATOM 686 C C . GLU A 1 83 ? 0.268 -6.315 -1.443 1.00 84.94 83 GLU A C 1
ATOM 688 O O . GLU A 1 83 ? -0.484 -5.846 -0.583 1.00 84.94 83 GLU A O 1
ATOM 693 N N . PHE A 1 84 ? 0.501 -5.665 -2.585 1.00 78.50 84 PHE A N 1
ATOM 694 C CA . PHE A 1 84 ? -0.173 -4.405 -2.910 1.00 78.50 84 PHE A CA 1
ATOM 695 C C . PHE A 1 84 ? -1.693 -4.547 -3.014 1.00 78.50 84 PHE A C 1
ATOM 697 O O . PHE A 1 84 ? -2.411 -3.595 -2.715 1.00 78.50 84 PHE A O 1
ATOM 704 N N . ASP A 1 85 ? -2.169 -5.736 -3.376 1.00 77.38 85 ASP A N 1
ATOM 705 C CA . ASP A 1 85 ? -3.589 -6.035 -3.542 1.00 77.38 85 ASP A CA 1
ATOM 706 C C . ASP A 1 85 ? -4.226 -6.620 -2.274 1.00 77.38 85 ASP A C 1
ATOM 708 O O . ASP A 1 85 ? -5.359 -7.106 -2.310 1.00 77.38 85 ASP A O 1
ATOM 712 N N . ASP A 1 86 ? -3.519 -6.583 -1.141 1.00 86.31 86 ASP A N 1
ATOM 713 C CA . ASP A 1 86 ? -4.039 -7.057 0.136 1.00 86.31 86 ASP A CA 1
ATOM 714 C C . ASP A 1 86 ? -5.282 -6.246 0.570 1.00 86.31 86 ASP A C 1
ATOM 716 O O . ASP A 1 86 ? -5.290 -5.013 0.458 1.00 86.31 86 ASP A O 1
ATOM 720 N N . PRO A 1 87 ? -6.348 -6.896 1.089 1.00 82.06 87 PRO A N 1
ATOM 721 C CA . PRO A 1 87 ? -7.546 -6.211 1.576 1.00 82.06 87 PRO A CA 1
ATOM 722 C C . PRO A 1 87 ? -7.288 -5.112 2.607 1.00 82.06 87 PRO A C 1
ATOM 724 O O . PRO A 1 87 ? -8.096 -4.188 2.705 1.00 82.06 87 PRO A O 1
ATOM 727 N N . PHE A 1 88 ? -6.171 -5.160 3.340 1.00 87.88 88 PHE A N 1
ATOM 728 C CA . PHE A 1 88 ? -5.748 -4.084 4.230 1.00 87.88 88 PHE A CA 1
ATOM 729 C C . PHE A 1 88 ? -5.734 -2.726 3.524 1.00 87.88 88 PHE A C 1
ATOM 731 O O . PHE A 1 88 ? -6.173 -1.739 4.112 1.00 87.88 88 PHE A O 1
ATOM 738 N N . TRP A 1 89 ? -5.303 -2.653 2.263 1.00 87.31 89 TRP A N 1
ATOM 739 C CA . TRP A 1 89 ? -5.232 -1.399 1.508 1.00 87.31 89 TRP A CA 1
ATOM 740 C C . TRP A 1 89 ? -6.593 -0.884 1.028 1.00 87.31 89 TRP A C 1
ATOM 742 O O . TRP A 1 89 ? -6.675 0.245 0.554 1.00 87.31 89 TRP A O 1
ATOM 752 N N . ASN A 1 90 ? -7.676 -1.648 1.197 1.00 82.81 90 ASN A N 1
ATOM 753 C CA . ASN A 1 90 ? -9.008 -1.209 0.798 1.00 82.81 90 ASN A CA 1
ATOM 754 C C . ASN A 1 90 ? -9.538 -0.105 1.728 1.00 82.81 90 ASN A C 1
ATOM 756 O O . ASN A 1 90 ? -9.631 -0.278 2.946 1.00 82.81 90 ASN A O 1
ATOM 760 N N . ASP A 1 91 ? -9.916 1.029 1.143 1.00 81.69 91 ASP A N 1
ATOM 761 C CA . ASP A 1 91 ? -10.472 2.184 1.850 1.00 81.69 91 ASP A CA 1
ATOM 762 C C . ASP A 1 91 ? -12.006 2.241 1.829 1.00 81.69 91 ASP A C 1
ATOM 764 O O . ASP A 1 91 ? -12.603 3.163 2.392 1.00 81.69 91 ASP A O 1
ATOM 768 N N . GLY A 1 92 ? -12.664 1.243 1.229 1.00 75.94 92 GLY A N 1
ATOM 769 C CA . GLY A 1 92 ? -14.123 1.145 1.166 1.00 75.94 92 GLY A CA 1
ATOM 770 C C . GLY A 1 92 ? -14.782 1.265 2.541 1.00 75.94 92 GLY A C 1
ATOM 771 O O . GLY A 1 92 ? -15.781 1.963 2.684 1.00 75.94 92 GLY A O 1
ATOM 772 N N . VAL A 1 93 ? -14.157 0.709 3.582 1.00 75.12 93 VAL A N 1
ATOM 773 C CA . VAL A 1 93 ? -14.646 0.787 4.971 1.00 75.12 93 VAL A CA 1
ATOM 774 C C . VAL A 1 93 ? -14.739 2.231 5.491 1.00 75.12 93 VAL A C 1
ATOM 776 O O . VAL A 1 93 ? -15.553 2.519 6.365 1.00 75.12 93 VAL A O 1
ATOM 779 N N . PHE A 1 94 ? -13.943 3.161 4.954 1.00 77.88 94 PHE A N 1
ATOM 780 C CA . PHE A 1 94 ? -13.955 4.567 5.371 1.00 77.88 94 PHE A CA 1
ATOM 781 C C . PHE A 1 94 ? -14.968 5.430 4.623 1.00 77.88 94 PHE A C 1
ATOM 783 O O . PHE A 1 94 ? -15.319 6.502 5.112 1.00 77.88 94 PHE A O 1
ATOM 790 N N . THR A 1 95 ? -15.414 4.991 3.446 1.00 78.19 95 THR A N 1
ATOM 791 C CA . THR A 1 95 ? -16.197 5.821 2.517 1.00 78.19 95 THR A CA 1
ATOM 792 C C . THR A 1 95 ? -17.583 5.260 2.232 1.00 78.19 95 THR A C 1
ATOM 794 O O . THR A 1 95 ? -18.530 6.029 2.133 1.00 78.19 95 THR A O 1
ATOM 797 N N . ASN A 1 96 ? -17.711 3.937 2.137 1.00 81.06 96 ASN A N 1
ATOM 798 C CA . ASN A 1 96 ? -18.898 3.246 1.640 1.00 81.06 96 ASN A CA 1
ATOM 799 C C . ASN A 1 96 ? -19.204 2.001 2.486 1.00 81.06 96 ASN A C 1
ATOM 801 O O . ASN A 1 96 ? -19.453 0.922 1.965 1.00 81.06 96 ASN A O 1
ATOM 805 N N . ASN A 1 97 ? -19.195 2.139 3.813 1.00 76.00 97 ASN A N 1
ATOM 806 C CA . ASN A 1 97 ? -19.352 1.039 4.776 1.00 76.00 97 ASN A CA 1
ATOM 807 C C . ASN A 1 97 ? -20.728 0.332 4.785 1.00 76.00 97 ASN A C 1
ATOM 809 O O . ASN A 1 97 ? -21.004 -0.423 5.713 1.00 76.00 97 ASN A O 1
ATOM 813 N N . GLN A 1 98 ? -21.604 0.604 3.820 1.00 82.00 98 GLN A N 1
ATOM 814 C CA . GLN A 1 98 ? -22.876 -0.098 3.619 1.00 82.00 98 GLN A CA 1
ATOM 815 C C . GLN A 1 98 ? -22.894 -0.885 2.308 1.00 82.00 98 GLN A C 1
ATOM 817 O O . GLN A 1 98 ? -23.779 -1.711 2.096 1.00 82.00 98 GLN A O 1
ATOM 822 N N . GLU A 1 99 ? -21.918 -0.643 1.438 1.00 85.12 99 GLU A N 1
ATOM 823 C CA . GLU A 1 99 ? -21.868 -1.250 0.125 1.00 85.12 99 GLU A CA 1
ATOM 824 C C . GLU A 1 99 ? -21.166 -2.616 0.175 1.00 85.12 99 GLU A C 1
ATOM 826 O O . GLU A 1 99 ? -20.094 -2.736 0.782 1.00 85.12 99 GLU A O 1
ATOM 831 N N . PRO A 1 100 ? -21.698 -3.653 -0.500 1.00 82.75 100 PRO A N 1
ATOM 832 C CA . PRO A 1 100 ? -21.104 -4.991 -0.495 1.00 82.75 100 PRO A CA 1
ATOM 833 C C . PRO A 1 100 ? -19.653 -4.989 -0.981 1.00 82.75 100 PRO A C 1
ATOM 835 O O . PRO A 1 100 ? -18.785 -5.585 -0.357 1.00 82.75 100 PRO A O 1
ATOM 838 N N . TRP A 1 101 ? -19.347 -4.221 -2.026 1.00 81.75 101 TRP A N 1
ATOM 839 C CA . TRP A 1 101 ? -17.992 -4.112 -2.567 1.00 81.75 101 TRP A CA 1
ATOM 840 C C . TRP A 1 101 ? -16.974 -3.483 -1.604 1.00 81.75 101 TRP A C 1
ATOM 842 O O . TRP A 1 101 ? -15.768 -3.624 -1.798 1.00 81.75 101 TRP A O 1
ATOM 852 N N . ALA A 1 102 ? -17.427 -2.791 -0.560 1.00 81.56 102 ALA A N 1
ATOM 853 C CA . ALA A 1 102 ? -16.565 -2.156 0.428 1.00 81.56 102 ALA A CA 1
ATOM 854 C C . ALA A 1 102 ? -16.277 -3.050 1.646 1.00 81.56 102 ALA A C 1
ATOM 856 O O . ALA A 1 102 ? -15.311 -2.787 2.365 1.00 81.56 102 ALA A O 1
ATOM 857 N N . ILE A 1 103 ? -17.083 -4.095 1.877 1.00 80.56 103 ILE A N 1
ATOM 858 C CA . ILE A 1 103 ? -17.030 -4.922 3.098 1.00 80.56 103 ILE A CA 1
ATOM 859 C C . ILE A 1 103 ? -16.891 -6.413 2.784 1.00 80.56 103 ILE A C 1
ATOM 861 O O . ILE A 1 103 ? -16.075 -7.086 3.409 1.00 80.56 103 ILE A O 1
ATOM 865 N N . ASP A 1 104 ? -17.673 -6.927 1.836 1.00 85.56 104 ASP A N 1
ATOM 866 C CA . ASP A 1 104 ? -17.719 -8.347 1.503 1.00 85.56 104 ASP A CA 1
ATOM 867 C C . ASP A 1 104 ? -16.466 -8.779 0.731 1.00 85.56 104 ASP A C 1
ATOM 869 O O . ASP A 1 104 ? -16.125 -8.211 -0.310 1.00 85.56 104 ASP A O 1
ATOM 873 N N . LEU A 1 105 ? -15.771 -9.789 1.257 1.00 82.56 105 LEU A N 1
ATOM 874 C CA . LEU A 1 105 ? -14.491 -10.249 0.720 1.00 82.56 105 LEU A CA 1
ATOM 875 C C . LEU A 1 105 ? -14.652 -10.926 -0.641 1.00 82.56 105 LEU A C 1
ATOM 877 O O . LEU A 1 105 ? -13.806 -10.721 -1.512 1.00 82.56 105 LEU A O 1
ATOM 881 N N . ASP A 1 106 ? -15.737 -11.673 -0.847 1.00 88.88 106 ASP A N 1
ATOM 882 C CA . ASP A 1 106 ? -15.992 -12.371 -2.110 1.00 88.88 106 ASP A CA 1
ATOM 883 C C . ASP A 1 106 ? -16.335 -11.372 -3.221 1.00 88.88 106 ASP A C 1
ATOM 885 O O . ASP A 1 106 ? -15.761 -11.427 -4.313 1.00 88.88 106 ASP A O 1
ATOM 889 N N . THR A 1 107 ? -17.188 -10.385 -2.923 1.00 89.75 107 THR A N 1
ATOM 890 C CA . THR A 1 107 ? -17.486 -9.278 -3.844 1.00 89.75 107 THR A CA 1
ATOM 891 C C . THR A 1 107 ? -16.221 -8.488 -4.189 1.00 89.75 107 THR A C 1
ATOM 893 O O . THR A 1 107 ? -15.958 -8.221 -5.364 1.00 89.75 107 THR A O 1
ATOM 896 N N . GLN A 1 108 ? -15.393 -8.152 -3.193 1.00 85.50 108 GLN A N 1
ATOM 897 C CA . GLN A 1 108 ? -14.109 -7.479 -3.423 1.00 85.50 108 GLN A CA 1
ATOM 898 C C . GLN A 1 108 ? -13.176 -8.304 -4.303 1.00 85.50 108 GLN A C 1
ATOM 900 O O . GLN A 1 108 ? -12.546 -7.761 -5.212 1.00 85.50 108 GLN A O 1
ATOM 905 N N . HIS A 1 109 ? -13.079 -9.606 -4.038 1.00 86.56 109 HIS A N 1
ATOM 906 C CA . HIS A 1 109 ? -12.240 -10.505 -4.811 1.00 86.56 109 HIS A CA 1
ATOM 907 C C . HIS A 1 109 ? -12.695 -10.549 -6.271 1.00 86.56 109 HIS A C 1
ATOM 909 O O . HIS A 1 109 ? -11.881 -10.319 -7.163 1.00 86.56 109 HIS A O 1
ATOM 915 N N . GLY A 1 110 ? -13.994 -10.742 -6.519 1.00 90.81 110 GLY A N 1
ATOM 916 C CA . GLY A 1 110 ? -14.563 -10.734 -7.868 1.00 90.81 110 GLY A CA 1
ATOM 917 C C . GLY A 1 110 ? -14.287 -9.432 -8.623 1.00 90.81 110 GLY A C 1
ATOM 918 O O . GLY A 1 110 ? -13.842 -9.466 -9.769 1.00 90.81 110 GLY A O 1
ATOM 919 N N . MET A 1 111 ? -14.458 -8.278 -7.972 1.00 87.94 111 MET A N 1
ATOM 920 C CA . MET A 1 111 ? -14.156 -6.978 -8.584 1.00 87.94 111 MET A CA 1
ATOM 921 C C . MET A 1 111 ? -12.676 -6.807 -8.929 1.00 87.94 111 MET A C 1
ATOM 923 O O . MET A 1 111 ? -12.359 -6.273 -9.991 1.00 87.94 111 MET A O 1
ATOM 927 N N . ARG A 1 112 ? -11.761 -7.283 -8.074 1.00 86.25 112 ARG A N 1
ATOM 928 C CA . ARG A 1 112 ? -10.321 -7.266 -8.380 1.00 86.25 112 ARG A CA 1
ATOM 929 C C . ARG A 1 112 ? -9.995 -8.148 -9.578 1.00 86.25 112 ARG A C 1
ATOM 931 O O . ARG A 1 112 ? -9.245 -7.710 -10.440 1.00 86.25 112 ARG A O 1
ATOM 938 N N . GLN A 1 113 ? -10.583 -9.343 -9.669 1.00 90.88 113 GLN A N 1
ATOM 939 C CA . GLN A 1 113 ? -10.376 -10.230 -10.820 1.00 90.88 113 GLN A CA 1
ATOM 940 C C . GLN A 1 113 ? -10.840 -9.583 -12.131 1.00 90.88 113 GLN A C 1
ATOM 942 O O . GLN A 1 113 ? -10.128 -9.656 -13.130 1.00 90.88 113 GLN A O 1
ATOM 947 N N . LEU A 1 114 ? -11.987 -8.896 -12.121 1.00 92.62 114 LEU A N 1
ATOM 948 C CA . LEU A 1 114 ? -12.461 -8.141 -13.285 1.00 92.62 114 LEU A CA 1
ATOM 949 C C . LEU A 1 114 ? -11.502 -7.000 -13.653 1.00 92.62 114 LEU A C 1
ATOM 951 O O . LEU A 1 114 ? -11.108 -6.882 -14.808 1.00 92.62 114 LEU A O 1
ATOM 955 N N . ALA A 1 115 ? -11.050 -6.213 -12.674 1.00 90.25 115 ALA A N 1
ATOM 956 C CA . ALA A 1 115 ? -10.093 -5.135 -12.920 1.00 90.25 115 ALA A CA 1
ATOM 957 C C . ALA A 1 115 ? -8.732 -5.647 -13.434 1.00 90.25 115 ALA A C 1
ATOM 959 O O . ALA A 1 115 ? -8.093 -4.990 -14.257 1.00 90.25 115 ALA A O 1
ATOM 960 N N . PHE A 1 116 ? -8.278 -6.817 -12.972 1.00 89.75 116 PHE A N 1
ATOM 961 C CA . PHE A 1 116 ? -7.073 -7.457 -13.501 1.00 89.75 116 PHE A CA 1
ATOM 962 C C . PHE A 1 116 ? -7.253 -7.909 -14.938 1.00 89.75 116 PHE A C 1
ATOM 964 O O . PHE A 1 116 ? -6.353 -7.685 -15.743 1.00 89.75 116 PHE A O 1
ATOM 971 N N . LEU A 1 117 ? -8.401 -8.498 -15.276 1.00 95.00 117 LEU A N 1
ATOM 972 C CA . LEU A 1 117 ? -8.716 -8.855 -16.654 1.00 95.00 117 LEU A CA 1
ATOM 973 C C . LEU A 1 117 ? -8.595 -7.619 -17.558 1.00 95.00 117 LEU A C 1
ATOM 975 O O . LEU A 1 117 ? -7.817 -7.638 -18.511 1.00 95.00 117 LEU A O 1
ATOM 979 N N . ASP A 1 118 ? -9.266 -6.521 -17.211 1.00 94.06 118 ASP A N 1
ATOM 980 C CA . ASP A 1 118 ? -9.226 -5.279 -17.992 1.00 94.06 118 ASP A CA 1
ATOM 981 C C . ASP A 1 118 ? -7.794 -4.742 -18.138 1.00 94.06 118 ASP A C 1
ATOM 983 O O . ASP A 1 118 ? -7.344 -4.445 -19.249 1.00 94.06 118 ASP A O 1
ATOM 987 N N . ARG A 1 119 ? -7.023 -4.717 -17.043 1.00 93.50 119 ARG A N 1
ATOM 988 C CA . ARG A 1 119 ? -5.612 -4.304 -17.075 1.00 93.50 119 ARG A CA 1
ATOM 989 C C . ARG A 1 119 ? -4.766 -5.200 -17.976 1.00 93.50 119 ARG A C 1
ATOM 991 O O . ARG A 1 119 ? -3.939 -4.692 -18.726 1.00 93.50 119 ARG A O 1
ATOM 998 N N . THR A 1 120 ? -4.963 -6.516 -17.940 1.00 93.75 120 THR A N 1
ATOM 999 C CA . THR A 1 120 ? -4.191 -7.438 -18.789 1.00 93.75 120 THR A CA 1
ATOM 1000 C C . THR A 1 120 ? -4.463 -7.190 -20.272 1.00 93.75 120 THR A C 1
ATOM 1002 O O . THR A 1 120 ? -3.540 -7.240 -21.086 1.00 93.75 120 THR A O 1
ATOM 1005 N N . HIS A 1 121 ? -5.702 -6.842 -20.634 1.00 94.69 121 HIS A N 1
ATOM 1006 C CA . HIS A 1 121 ? -6.032 -6.441 -21.998 1.00 94.69 121 HIS A CA 1
ATOM 1007 C C . HIS A 1 121 ? -5.283 -5.163 -22.403 1.00 94.69 121 HIS A C 1
ATOM 1009 O O . HIS A 1 121 ? -4.667 -5.125 -23.471 1.00 94.69 121 HIS A O 1
ATOM 1015 N N . GLU A 1 122 ? -5.274 -4.141 -21.547 1.00 94.25 122 GLU A N 1
ATOM 1016 C CA . GLU A 1 122 ? -4.519 -2.903 -21.780 1.00 94.25 122 GLU A CA 1
ATOM 1017 C C . GLU A 1 122 ? -3.007 -3.153 -21.913 1.00 94.25 122 GLU A C 1
ATOM 1019 O O . GLU A 1 122 ? -2.370 -2.643 -22.838 1.00 94.25 122 GLU A O 1
ATOM 1024 N N . GLU A 1 123 ? -2.427 -3.980 -21.042 1.00 94.81 123 GLU A N 1
ATOM 1025 C CA . GLU A 1 123 ? -1.001 -4.322 -21.061 1.00 94.81 123 GLU A CA 1
ATOM 1026 C C . GLU A 1 123 ? -0.594 -5.017 -22.362 1.00 94.81 123 GLU A C 1
ATOM 1028 O O . GLU A 1 123 ? 0.419 -4.655 -22.967 1.00 94.81 123 GLU A O 1
ATOM 1033 N N . VAL A 1 124 ? -1.407 -5.953 -22.862 1.00 96.62 124 VAL A N 1
ATOM 1034 C CA . VAL A 1 124 ? -1.171 -6.597 -24.165 1.00 96.62 124 VAL A CA 1
ATOM 1035 C C . VAL A 1 124 ? -1.140 -5.561 -25.292 1.00 96.62 124 VAL A C 1
ATOM 1037 O O . VAL A 1 124 ? -0.280 -5.623 -26.180 1.00 96.62 124 VAL A O 1
ATOM 1040 N N . HIS A 1 125 ? -2.034 -4.570 -25.258 1.00 95.56 125 HIS A N 1
ATOM 1041 C CA . HIS A 1 125 ? -2.027 -3.482 -26.234 1.00 95.56 125 HIS A CA 1
ATOM 1042 C C . HIS A 1 125 ? -0.766 -2.614 -26.131 1.00 95.56 125 HIS A C 1
ATOM 1044 O O . HIS A 1 125 ? -0.156 -2.319 -27.169 1.00 95.56 125 HIS A O 1
ATOM 1050 N N . CYS A 1 126 ? -0.348 -2.248 -24.917 1.00 96.56 126 CYS A N 1
ATOM 1051 C CA . CYS A 1 126 ? 0.872 -1.479 -24.655 1.00 96.56 126 CYS A CA 1
ATOM 1052 C C . CYS A 1 126 ? 2.124 -2.206 -25.157 1.00 96.56 126 CYS A C 1
ATOM 1054 O O . CYS A 1 126 ? 2.879 -1.639 -25.952 1.00 96.56 126 CYS A O 1
ATOM 1056 N N . LEU A 1 127 ? 2.289 -3.484 -24.806 1.00 96.75 127 LEU A N 1
ATOM 1057 C CA . LEU A 1 127 ? 3.406 -4.318 -25.261 1.00 96.75 127 LEU A CA 1
ATOM 1058 C C . LEU A 1 127 ? 3.455 -4.417 -26.788 1.00 96.75 127 LEU A C 1
ATOM 1060 O O . LEU A 1 127 ? 4.513 -4.259 -27.401 1.00 96.75 127 LEU A O 1
ATOM 1064 N N . GLY A 1 128 ? 2.303 -4.607 -27.436 1.00 97.00 128 GLY A N 1
ATOM 1065 C CA . GLY A 1 128 ? 2.225 -4.602 -28.896 1.00 97.00 128 GLY A CA 1
ATOM 1066 C C . GLY A 1 128 ? 2.645 -3.260 -29.510 1.00 97.00 128 GLY A C 1
ATOM 1067 O O . GLY A 1 128 ? 3.235 -3.217 -30.595 1.00 97.00 128 GLY A O 1
ATOM 1068 N N . TRP A 1 129 ? 2.350 -2.144 -28.841 1.00 96.75 129 TRP A N 1
ATOM 1069 C CA . TRP A 1 129 ? 2.733 -0.804 -29.287 1.00 96.75 129 TRP A CA 1
ATOM 1070 C C . TRP A 1 129 ? 4.236 -0.552 -29.142 1.00 96.75 129 TRP A C 1
ATOM 1072 O O . TRP A 1 129 ? 4.867 -0.062 -30.085 1.00 96.75 129 TRP A O 1
ATOM 1082 N N . GLU A 1 130 ? 4.812 -0.949 -28.011 1.00 97.69 130 GLU A N 1
ATOM 1083 C CA . GLU A 1 130 ? 6.248 -0.872 -27.742 1.00 97.69 130 GLU A CA 1
ATOM 1084 C C . GLU A 1 130 ? 7.051 -1.751 -28.695 1.00 97.69 130 GLU A C 1
ATOM 1086 O O . GLU A 1 130 ? 7.990 -1.259 -29.317 1.00 97.69 130 GLU A O 1
ATOM 1091 N N . ALA A 1 131 ? 6.632 -3.000 -28.922 1.00 97.75 131 ALA A N 1
ATOM 1092 C CA . ALA A 1 131 ? 7.292 -3.901 -29.866 1.00 97.75 131 ALA A CA 1
ATOM 1093 C C . ALA A 1 131 ? 7.393 -3.276 -31.268 1.00 97.75 131 ALA A C 1
ATOM 1095 O O . ALA A 1 131 ? 8.472 -3.219 -31.864 1.00 97.75 131 ALA A O 1
ATOM 1096 N N . ARG A 1 132 ? 6.289 -2.708 -31.775 1.00 97.50 132 ARG A N 1
ATOM 1097 C CA . ARG A 1 132 ? 6.281 -2.000 -33.067 1.00 97.50 132 ARG A CA 1
ATOM 1098 C C . ARG A 1 132 ? 7.163 -0.752 -33.058 1.00 97.50 132 ARG A C 1
ATOM 1100 O O . ARG A 1 132 ? 7.797 -0.451 -34.069 1.00 97.50 132 ARG A O 1
ATOM 1107 N N . ARG A 1 133 ? 7.191 0.003 -31.955 1.00 97.19 133 ARG A N 1
ATOM 1108 C CA . ARG A 1 133 ? 8.045 1.192 -31.814 1.00 97.19 133 ARG A CA 1
ATOM 1109 C C . ARG A 1 133 ? 9.526 0.811 -31.847 1.00 97.19 133 ARG A C 1
ATOM 1111 O O . ARG A 1 133 ? 10.274 1.442 -32.589 1.00 97.19 133 ARG A O 1
ATOM 1118 N N . SER A 1 134 ? 9.913 -0.236 -31.127 1.00 97.31 134 SER A N 1
ATOM 1119 C CA . SER A 1 134 ? 11.280 -0.762 -31.092 1.00 97.31 134 SER A CA 1
ATOM 1120 C C . SER A 1 134 ? 11.729 -1.279 -32.458 1.00 97.31 134 SER A C 1
ATOM 1122 O O . SER A 1 134 ? 12.819 -0.937 -32.906 1.00 97.31 134 SER A O 1
ATOM 1124 N N . MET A 1 135 ? 10.870 -2.012 -33.178 1.00 97.38 135 MET A N 1
ATOM 1125 C CA . MET A 1 135 ? 11.169 -2.456 -34.548 1.00 97.38 135 MET A CA 1
ATOM 1126 C C . MET A 1 135 ? 11.379 -1.279 -35.505 1.00 97.38 135 MET A C 1
ATOM 1128 O O . MET A 1 135 ? 12.353 -1.261 -36.253 1.00 97.38 135 MET A O 1
ATOM 1132 N N . ARG A 1 136 ? 10.497 -0.269 -35.472 1.00 96.81 136 ARG A N 1
ATOM 1133 C CA . ARG A 1 136 ? 10.659 0.936 -36.304 1.00 96.81 136 ARG A CA 1
ATOM 1134 C C . ARG A 1 136 ? 11.953 1.675 -35.994 1.00 96.81 136 ARG A C 1
ATOM 1136 O O . ARG A 1 136 ? 12.623 2.116 -36.921 1.00 96.81 136 ARG A O 1
ATOM 1143 N N . TRP A 1 137 ? 12.294 1.802 -34.713 1.00 97.38 137 TRP A N 1
ATOM 1144 C CA . TRP A 1 137 ? 13.555 2.405 -34.296 1.00 97.38 137 TRP A CA 1
ATOM 1145 C C . TRP A 1 137 ? 14.750 1.623 -34.852 1.00 97.38 137 TRP A C 1
ATOM 1147 O O . TRP A 1 137 ? 15.599 2.220 -35.501 1.00 97.38 137 TRP A O 1
ATOM 1157 N N . ALA A 1 138 ? 14.759 0.294 -34.713 1.00 97.50 138 ALA A N 1
ATOM 1158 C CA . ALA A 1 138 ? 15.838 -0.551 -35.222 1.00 97.50 138 ALA A CA 1
ATOM 1159 C C . ALA A 1 138 ? 16.019 -0.433 -36.747 1.00 97.50 138 ALA A C 1
ATOM 1161 O O . ALA A 1 138 ? 17.145 -0.296 -37.223 1.00 97.50 138 ALA A O 1
ATOM 1162 N N . ILE A 1 139 ? 14.920 -0.428 -37.513 1.00 97.12 139 ILE A N 1
ATOM 1163 C CA . ILE A 1 139 ? 14.957 -0.243 -38.974 1.00 97.12 139 ILE A CA 1
ATOM 1164 C C . ILE A 1 139 ? 15.523 1.136 -39.329 1.00 97.12 139 ILE A C 1
ATOM 1166 O O . ILE A 1 139 ? 16.407 1.233 -40.178 1.00 97.12 139 ILE A O 1
ATOM 1170 N N . ALA A 1 140 ? 15.041 2.196 -38.676 1.00 96.44 140 ALA A N 1
ATOM 1171 C CA . ALA A 1 140 ? 15.513 3.556 -38.924 1.00 96.44 140 ALA A CA 1
ATOM 1172 C C . ALA A 1 140 ? 17.006 3.712 -38.592 1.00 96.44 140 ALA A C 1
ATOM 1174 O O . ALA A 1 140 ? 17.737 4.330 -39.359 1.00 96.44 140 ALA A O 1
ATOM 1175 N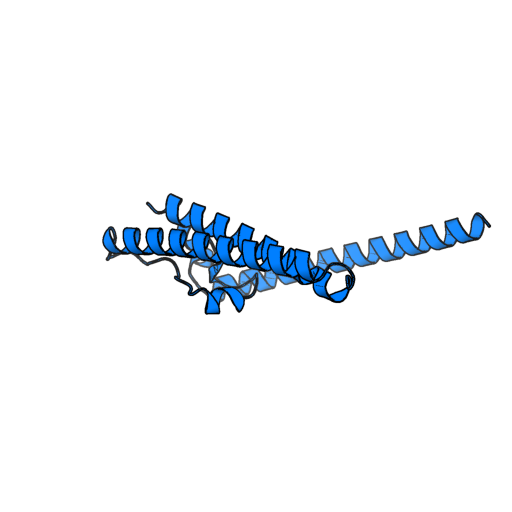 N . SER A 1 141 ? 17.471 3.113 -37.493 1.00 95.12 141 SER A N 1
ATOM 1176 C CA . SER A 1 141 ? 18.886 3.101 -37.116 1.00 95.12 141 SER A CA 1
ATOM 1177 C C . SER A 1 141 ? 19.754 2.344 -38.120 1.00 95.12 141 SER A C 1
ATOM 1179 O O . SER A 1 141 ? 20.842 2.810 -38.431 1.00 95.12 141 SER A O 1
ATOM 1181 N N . HIS A 1 142 ? 19.276 1.218 -38.661 1.00 92.94 142 HIS A N 1
ATOM 1182 C CA . HIS A 1 142 ? 19.992 0.479 -39.704 1.00 92.94 142 HIS A CA 1
ATOM 1183 C C . HIS A 1 142 ? 20.058 1.253 -41.028 1.00 92.94 142 HIS A C 1
ATOM 1185 O O . HIS A 1 142 ? 21.069 1.199 -41.711 1.00 92.94 142 HIS A O 1
ATOM 1191 N N . MET A 1 143 ? 18.994 1.965 -41.410 1.00 91.88 143 MET A N 1
ATOM 1192 C CA . MET A 1 143 ? 18.980 2.769 -42.643 1.00 91.88 143 MET A CA 1
ATOM 1193 C C . MET A 1 143 ? 19.800 4.064 -42.554 1.00 91.88 143 MET A C 1
ATOM 1195 O O . MET A 1 143 ? 20.050 4.688 -43.580 1.00 91.88 143 MET A O 1
ATOM 1199 N N . ALA A 1 144 ? 20.176 4.489 -41.347 1.00 86.25 144 ALA A N 1
ATOM 1200 C CA . ALA A 1 144 ? 21.007 5.667 -41.109 1.00 86.25 144 ALA A CA 1
ATOM 1201 C C . ALA A 1 144 ? 22.520 5.355 -41.041 1.00 86.25 144 ALA A C 1
ATOM 1203 O O . ALA A 1 144 ? 23.305 6.279 -40.817 1.00 86.25 144 ALA A O 1
ATOM 1204 N N . LEU A 1 145 ? 22.908 4.082 -41.201 1.00 65.31 145 LEU A N 1
ATOM 1205 C CA . LEU A 1 145 ? 24.287 3.598 -41.360 1.00 65.31 145 LEU A CA 1
ATOM 1206 C C . LEU A 1 145 ? 24.644 3.480 -42.846 1.00 65.31 145 LEU A C 1
ATOM 1208 O O . LEU A 1 145 ? 25.809 3.788 -43.176 1.00 65.31 145 LEU A O 1
#

Foldseek 3Di:
DLVQLVVLLVVLLVLLVVLVVLVVCPVPDDPPVPVSVVVNVVSLVVSQVSLVSNVVVQVVVCVVCVPDDGQDRDDSVRSVVDD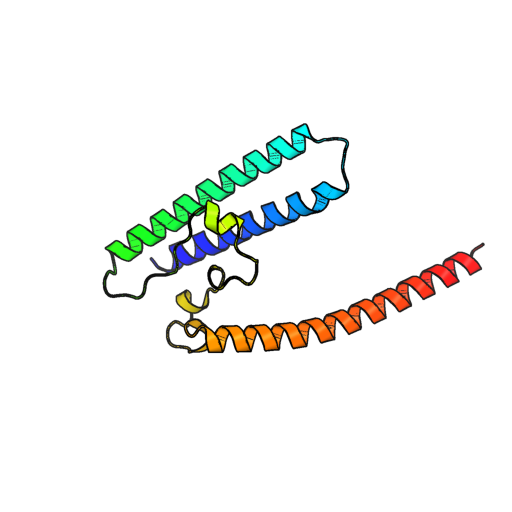PLDLSSQCLCSPPVPDCCRPPPVNVVVVVVVVVVVVVVVVVVVVVVVVVVVVVVVVVVVVVD

pLDDT: mean 85.89, std 9.77, range [53.03, 97.75]

Organism: NCBI:txid708437

Secondary structure (DSSP, 8-state):
-HHHHHHHHHHHHHHHHHHHHHHGGGGT--S-HHHHHHHHHHHHHHHHHHHHHHHHHHHHHHHH-TTSPPPPP--HHHHTT--TT-GGG--HHHH-TTSHHHH-HHHHHHHHHHHHHHHHHHHHHHHHHHHHHHHHHHHHHHHT-